Protein AF-A0A974KXM2-F1 (afdb_monomer_lite)

Organism: Staphylococcus hominis (NCBI:txid1290)

Radius of gyration: 21.5 Å; chains: 1; bounding box: 48×24×55 Å

Secondary structure (DSSP, 8-state):
----HHHHHHHHT--HHHHHHHHHHHTT-HHHHHHHHHHHHHHHHHS-SS---HHHHHHHHHHHHHHHHS--

Sequence (72 aa):
MVITRKNIQTLLKCSDIRAQKFLDFSNGDEEYLMFLLQREMFKQLNSPAIRETRHELTDKVTKNYKITKFAF

Foldseek 3Di:
DDDDLVNLCVLLVDDSVVSVVLVVVCVPPPVSSVVVSVVSVVCVVPPDPDDDDPVNVVVVVVVVVVVVVVPD

pLDDT: mean 82.18, std 16.82, range [43.75, 96.75]

Structure (mmCIF, N/CA/C/O backbone):
data_AF-A0A974KXM2-F1
#
_entry.id   AF-A0A974KXM2-F1
#
loop_
_atom_site.group_PDB
_atom_site.id
_atom_site.type_symbol
_atom_site.label_atom_id
_atom_site.label_alt_id
_atom_site.label_comp_id
_atom_site.label_asym_id
_atom_site.label_entity_id
_atom_site.label_seq_id
_atom_site.pdbx_PDB_ins_code
_atom_site.Cartn_x
_atom_site.Cartn_y
_atom_site.Cartn_z
_atom_site.occupancy
_atom_site.B_iso_or_equiv
_atom_site.auth_seq_id
_atom_site.auth_comp_id
_atom_site.auth_asym_id
_atom_site.auth_atom_id
_atom_site.pdbx_PDB_model_num
ATOM 1 N N . MET A 1 1 ? 1.713 3.431 19.717 1.00 61.44 1 MET A N 1
ATOM 2 C CA . MET A 1 1 ? 1.693 4.723 18.974 1.00 61.44 1 MET A CA 1
ATOM 3 C C . MET A 1 1 ? 0.727 4.523 17.819 1.00 61.44 1 MET A C 1
ATOM 5 O O . MET A 1 1 ? 0.844 3.511 17.156 1.00 61.44 1 MET A O 1
ATOM 9 N N . VAL A 1 2 ? -0.253 5.392 17.555 1.00 77.00 2 VAL A N 1
ATOM 10 C CA . VAL A 1 2 ? -1.249 5.058 16.512 1.00 77.00 2 VAL A CA 1
ATOM 11 C C . VAL A 1 2 ? -0.635 5.210 15.114 1.00 77.00 2 VAL A C 1
ATOM 13 O O . VAL A 1 2 ? -0.433 6.328 14.642 1.00 77.00 2 VAL A O 1
ATOM 16 N N . ILE A 1 3 ? -0.338 4.092 14.445 1.00 83.44 3 ILE A N 1
ATOM 17 C CA . ILE A 1 3 ? 0.112 4.084 13.047 1.00 83.44 3 ILE A CA 1
ATOM 18 C C . ILE A 1 3 ? -1.110 4.271 12.145 1.00 83.44 3 ILE A C 1
ATOM 20 O O . ILE A 1 3 ? -1.981 3.408 12.061 1.00 83.44 3 ILE A O 1
ATOM 24 N N . THR A 1 4 ? -1.18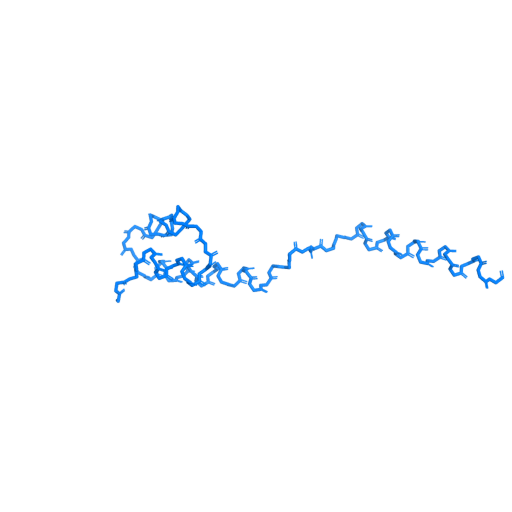1 5.407 11.451 1.00 90.06 4 THR A N 1
ATOM 25 C CA . THR A 1 4 ? -2.269 5.689 10.505 1.00 90.06 4 THR A CA 1
ATOM 26 C C . THR A 1 4 ? -1.896 5.283 9.079 1.00 90.06 4 THR A C 1
ATOM 28 O O . THR A 1 4 ? -0.717 5.202 8.723 1.00 90.06 4 THR A O 1
ATOM 31 N N . ARG A 1 5 ? -2.902 5.129 8.205 1.00 93.06 5 ARG A N 1
ATOM 32 C CA . ARG A 1 5 ? -2.694 4.941 6.755 1.00 93.06 5 ARG A CA 1
ATOM 33 C C . ARG A 1 5 ? -1.707 5.949 6.165 1.00 93.06 5 ARG A C 1
ATOM 35 O O . ARG A 1 5 ? -0.835 5.575 5.389 1.00 93.06 5 ARG A O 1
ATOM 42 N N . LYS A 1 6 ? -1.824 7.222 6.556 1.00 94.31 6 LYS A N 1
ATOM 43 C CA . LYS A 1 6 ? -0.992 8.316 6.036 1.00 94.31 6 LYS A CA 1
ATOM 44 C C . LYS A 1 6 ? 0.480 8.136 6.411 1.00 94.31 6 LYS A C 1
ATOM 46 O O . LYS A 1 6 ? 1.360 8.411 5.593 1.00 94.31 6 LYS A O 1
ATOM 51 N N . ASN A 1 7 ? 0.750 7.624 7.617 1.00 93.50 7 ASN A N 1
ATOM 52 C CA . ASN A 1 7 ? 2.107 7.267 8.034 1.00 93.50 7 ASN A CA 1
ATOM 53 C C . ASN A 1 7 ? 2.687 6.186 7.112 1.00 93.50 7 ASN A C 1
ATOM 55 O O . ASN A 1 7 ? 3.796 6.349 6.610 1.00 93.50 7 ASN A O 1
ATOM 59 N N . ILE A 1 8 ? 1.914 5.134 6.823 1.00 94.62 8 ILE A N 1
ATOM 60 C CA . ILE A 1 8 ? 2.330 4.024 5.950 1.00 94.62 8 ILE A CA 1
ATOM 61 C C . ILE A 1 8 ? 2.552 4.494 4.506 1.00 94.62 8 ILE A C 1
ATOM 63 O O . ILE A 1 8 ? 3.553 4.131 3.888 1.00 94.62 8 ILE A O 1
ATOM 67 N N . GLN A 1 9 ? 1.665 5.339 3.970 1.00 96.56 9 GLN A N 1
ATOM 68 C CA . GLN A 1 9 ? 1.830 5.929 2.637 1.00 96.56 9 GLN A CA 1
ATOM 69 C C . GLN A 1 9 ? 3.126 6.726 2.527 1.00 96.56 9 GLN A C 1
ATOM 71 O O . GLN A 1 9 ? 3.838 6.598 1.536 1.00 96.56 9 GLN A O 1
ATOM 76 N N . THR A 1 10 ? 3.436 7.525 3.548 1.00 94.56 10 THR A N 1
ATOM 77 C CA . THR A 1 10 ? 4.640 8.363 3.568 1.00 94.56 10 THR A CA 1
ATOM 78 C C . THR A 1 10 ? 5.896 7.503 3.677 1.00 94.56 10 THR A C 1
ATOM 80 O O . THR A 1 10 ? 6.864 7.735 2.958 1.00 94.56 10 THR A O 1
ATOM 83 N N . LEU A 1 11 ? 5.856 6.474 4.529 1.00 94.38 11 LEU A N 1
ATOM 84 C CA . LEU A 1 11 ? 6.975 5.569 4.773 1.00 94.38 11 LEU A CA 1
ATOM 85 C C . LEU A 1 11 ? 7.315 4.714 3.545 1.00 94.38 11 LEU A C 1
ATOM 87 O O . LEU A 1 11 ? 8.472 4.641 3.145 1.00 94.38 11 LEU A O 1
ATOM 91 N N . LEU A 1 12 ? 6.308 4.080 2.939 1.00 94.69 12 LEU A N 1
ATOM 92 C CA . LEU A 1 12 ? 6.493 3.127 1.839 1.00 94.69 12 LEU A CA 1
ATOM 93 C C . LEU A 1 12 ? 6.307 3.743 0.447 1.00 94.69 12 LEU A C 1
ATOM 95 O O . LEU A 1 12 ? 6.420 3.022 -0.547 1.00 94.69 12 LEU A O 1
ATOM 99 N N . LYS A 1 13 ? 5.971 5.040 0.370 1.00 95.06 13 LYS A N 1
ATOM 100 C CA . LYS A 1 13 ? 5.612 5.764 -0.866 1.00 95.06 13 LYS A CA 1
ATOM 101 C C . LYS A 1 13 ? 4.596 4.989 -1.711 1.00 95.06 13 LYS A C 1
ATOM 103 O O . LYS A 1 13 ? 4.771 4.796 -2.912 1.00 95.06 13 LYS A O 1
ATOM 108 N N . CYS A 1 14 ? 3.549 4.490 -1.058 1.00 95.25 14 CYS A N 1
ATOM 109 C CA . CYS A 1 14 ? 2.559 3.603 -1.667 1.00 95.25 14 CYS A CA 1
ATOM 110 C C . CYS A 1 14 ? 1.169 4.248 -1.782 1.00 95.25 14 CYS A C 1
ATOM 112 O O . CYS A 1 14 ? 0.897 5.292 -1.190 1.00 95.25 14 CYS A O 1
ATOM 114 N N . SER A 1 15 ? 0.282 3.623 -2.565 1.00 96.75 15 SER A N 1
ATOM 115 C CA . SER A 1 15 ? -1.105 4.074 -2.718 1.00 96.75 15 SER A CA 1
ATOM 116 C C . SER A 1 15 ? -1.913 3.896 -1.429 1.00 96.75 15 SER A C 1
ATOM 118 O O . SER A 1 15 ? -1.591 3.058 -0.588 1.00 96.75 15 SER A O 1
ATOM 120 N N . ASP A 1 16 ? -3.004 4.655 -1.294 1.00 95.94 16 ASP A N 1
ATOM 121 C CA . ASP A 1 16 ? -3.907 4.565 -0.133 1.00 95.94 16 ASP A CA 1
ATOM 122 C C . ASP A 1 16 ? -4.475 3.156 0.065 1.00 95.94 16 ASP A C 1
ATOM 124 O O . ASP A 1 16 ? -4.415 2.601 1.159 1.00 95.94 16 ASP A O 1
ATOM 128 N N . ILE A 1 17 ? -4.908 2.528 -1.032 1.00 96.56 17 ILE A N 1
ATOM 129 C CA . ILE A 1 17 ? -5.430 1.158 -1.030 1.00 96.56 17 ILE A CA 1
ATOM 130 C C . ILE A 1 17 ? -4.379 0.179 -0.490 1.00 96.56 17 ILE A C 1
ATOM 132 O O . ILE A 1 17 ? -4.694 -0.694 0.317 1.00 96.56 17 ILE A O 1
ATOM 136 N N . ARG A 1 18 ? -3.112 0.326 -0.902 1.00 95.94 18 ARG A N 1
ATOM 137 C CA . ARG A 1 18 ? -2.029 -0.545 -0.430 1.00 95.94 18 ARG A CA 1
ATOM 138 C C . ARG A 1 18 ? -1.709 -0.298 1.042 1.00 95.94 18 ARG A C 1
ATOM 140 O O . ARG A 1 18 ? -1.500 -1.263 1.768 1.00 95.94 18 ARG A O 1
ATOM 147 N N . ALA A 1 19 ? -1.712 0.956 1.490 1.00 96.50 19 ALA A N 1
ATOM 148 C CA . ALA A 1 19 ? -1.524 1.295 2.897 1.00 96.50 19 ALA A CA 1
ATOM 149 C C . ALA A 1 19 ? -2.641 0.721 3.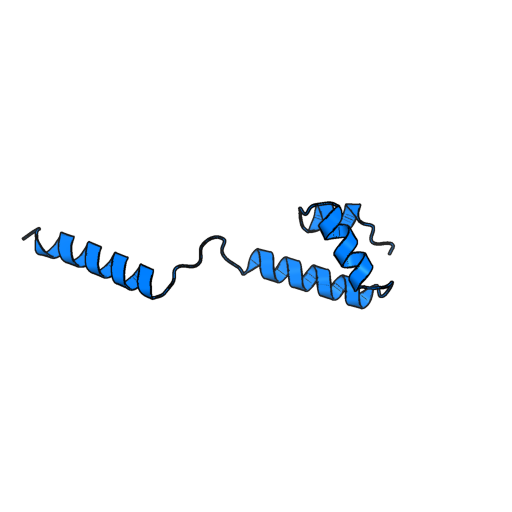785 1.00 96.50 19 ALA A C 1
ATOM 151 O O . ALA A 1 19 ? -2.344 0.165 4.840 1.00 96.50 19 ALA A O 1
ATOM 152 N N . GLN A 1 20 ? -3.905 0.781 3.343 1.00 95.38 20 GLN A N 1
ATOM 153 C CA . GLN A 1 20 ? -5.027 0.168 4.063 1.00 95.38 20 GLN A CA 1
ATOM 154 C C . GLN A 1 20 ? -4.839 -1.343 4.217 1.00 95.38 20 GLN A C 1
ATOM 156 O O . GLN A 1 20 ? -5.082 -1.874 5.294 1.00 95.38 20 GLN A O 1
ATOM 161 N N . LYS A 1 21 ? -4.324 -2.032 3.191 1.00 96.75 21 LYS A N 1
ATOM 162 C CA . LYS A 1 21 ? -4.089 -3.478 3.274 1.00 96.75 21 LYS A CA 1
ATOM 163 C C . LYS A 1 21 ? -3.120 -3.873 4.383 1.00 96.75 21 LYS A C 1
ATOM 165 O O . LYS A 1 21 ? -3.328 -4.910 4.995 1.00 96.75 21 LYS A O 1
ATOM 170 N N . PHE A 1 22 ? -2.102 -3.065 4.679 1.00 95.94 22 PHE A N 1
ATOM 171 C CA . PHE A 1 22 ? -1.210 -3.347 5.809 1.00 95.94 22 PHE A CA 1
ATOM 172 C C . PHE A 1 22 ? -1.951 -3.327 7.149 1.00 95.94 22 PHE A C 1
ATOM 174 O O . PHE A 1 22 ? -1.714 -4.204 7.972 1.00 95.94 22 PHE A O 1
ATOM 181 N N . LEU A 1 23 ? -2.871 -2.377 7.331 1.00 94.50 23 LEU A N 1
ATOM 182 C CA . LEU A 1 23 ? -3.712 -2.299 8.527 1.00 94.50 23 LEU A CA 1
ATOM 183 C C . LEU A 1 23 ? -4.726 -3.449 8.582 1.00 94.50 23 LEU A C 1
ATOM 185 O O . LEU A 1 23 ? -4.920 -4.045 9.637 1.00 94.50 23 LEU A O 1
ATOM 189 N N . ASP A 1 24 ? -5.337 -3.793 7.444 1.00 95.56 24 ASP A N 1
ATOM 190 C CA . ASP A 1 24 ? -6.272 -4.921 7.350 1.00 95.56 24 ASP A CA 1
ATOM 191 C C . ASP A 1 24 ? -5.575 -6.240 7.722 1.00 95.56 24 ASP A C 1
ATOM 193 O O . ASP A 1 24 ? -6.120 -7.044 8.474 1.00 95.56 24 ASP A O 1
ATOM 197 N N . PHE A 1 25 ? -4.357 -6.464 7.213 1.00 95.00 25 PHE A N 1
ATOM 198 C CA . PHE A 1 25 ? -3.582 -7.673 7.499 1.00 95.00 25 PHE A CA 1
ATOM 199 C C . PHE A 1 25 ? -3.066 -7.726 8.929 1.00 95.00 25 PHE A C 1
ATOM 201 O O . PHE A 1 25 ? -2.894 -8.823 9.456 1.00 95.00 25 PHE A O 1
ATOM 208 N N . SER A 1 26 ? -2.802 -6.573 9.548 1.00 94.25 26 SER A N 1
ATOM 209 C CA . SER A 1 26 ? -2.361 -6.552 10.934 1.00 94.25 26 SER A CA 1
ATOM 210 C C . SER A 1 26 ? -3.495 -6.800 11.922 1.00 94.25 26 SER A C 1
ATOM 212 O O . SER A 1 26 ? -3.229 -7.212 13.043 1.00 94.25 26 SER A O 1
ATOM 214 N N . ASN A 1 27 ? -4.754 -6.589 11.520 1.00 92.75 27 ASN A N 1
ATOM 215 C CA . ASN A 1 27 ? -5.945 -6.846 12.335 1.00 92.75 27 ASN A CA 1
ATOM 216 C C . ASN A 1 27 ? -5.862 -6.243 13.757 1.00 92.75 27 ASN A C 1
ATOM 218 O O . ASN A 1 27 ? -6.309 -6.839 14.734 1.00 92.75 27 ASN A O 1
ATOM 222 N N . GLY A 1 28 ? -5.248 -5.061 13.874 1.00 89.75 28 GLY A N 1
ATOM 223 C CA . GLY A 1 28 ? -5.049 -4.365 15.150 1.00 89.75 28 GLY A CA 1
ATOM 224 C C . GLY A 1 28 ? -3.804 -4.774 15.950 1.00 89.75 28 GLY A C 1
ATOM 225 O O . GLY A 1 28 ? -3.525 -4.137 16.961 1.00 89.75 28 GLY A O 1
ATOM 226 N N . ASP A 1 29 ? -3.030 -5.762 15.498 1.00 94.06 29 ASP A N 1
ATOM 227 C CA . ASP A 1 29 ? -1.734 -6.123 16.082 1.00 94.06 29 AS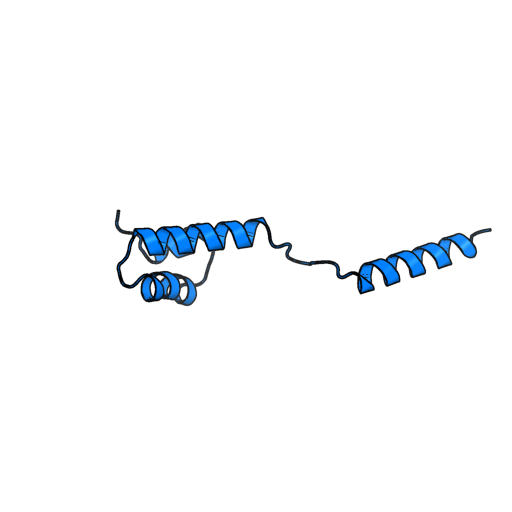P A CA 1
ATOM 228 C C . ASP A 1 29 ? -0.643 -5.135 15.627 1.00 94.06 29 ASP A C 1
ATOM 230 O O . ASP A 1 29 ? -0.273 -5.071 14.449 1.00 94.06 29 ASP A O 1
ATOM 234 N N . GLU A 1 30 ? -0.145 -4.327 16.567 1.00 91.69 30 GLU A N 1
ATOM 235 C CA . GLU A 1 30 ? 0.878 -3.307 16.307 1.00 91.69 30 GLU A CA 1
ATOM 236 C C . GLU A 1 30 ? 2.255 -3.934 16.024 1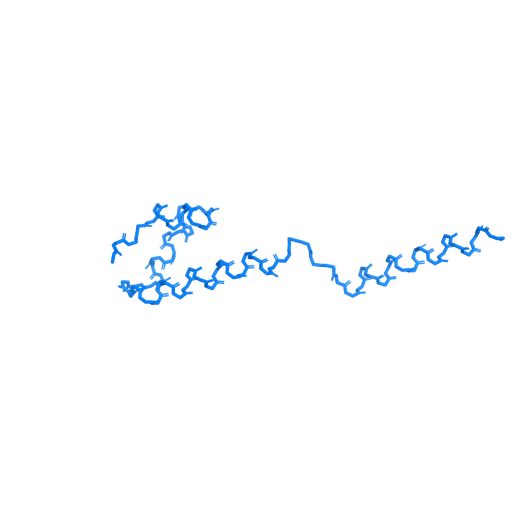.00 91.69 30 GLU A C 1
ATOM 238 O O . GLU A 1 30 ? 2.968 -3.452 15.141 1.00 91.69 30 GLU A O 1
ATOM 243 N N . GLU A 1 31 ? 2.622 -5.031 16.695 1.00 93.31 31 GLU A N 1
ATOM 244 C CA . GLU A 1 31 ? 3.912 -5.699 16.480 1.00 93.31 31 GLU A CA 1
ATOM 245 C C . GLU A 1 31 ? 3.956 -6.364 15.107 1.00 93.31 31 GLU A C 1
ATOM 247 O O . GLU A 1 31 ? 4.925 -6.209 14.353 1.00 93.31 31 GLU A O 1
ATOM 252 N N . TYR A 1 32 ? 2.871 -7.043 14.735 1.00 95.56 32 TYR A N 1
ATOM 253 C CA . TYR A 1 32 ? 2.771 -7.672 13.428 1.00 95.56 32 TYR A CA 1
ATOM 254 C C . TYR A 1 32 ? 2.711 -6.639 12.297 1.00 95.56 32 TYR A C 1
ATOM 256 O O . TYR A 1 32 ? 3.385 -6.805 11.274 1.00 95.56 32 TYR A O 1
ATOM 264 N N . LEU A 1 33 ? 1.993 -5.523 12.488 1.00 95.19 33 LEU A N 1
ATOM 265 C CA . LEU A 1 33 ? 2.052 -4.390 11.561 1.00 95.19 33 LEU A CA 1
ATOM 266 C C . LEU A 1 33 ? 3.494 -3.915 11.382 1.00 95.19 33 LEU A C 1
ATOM 268 O O . LEU A 1 33 ? 3.938 -3.665 10.257 1.00 95.19 33 LEU A O 1
ATOM 272 N N . MET A 1 34 ? 4.240 -3.818 12.482 1.00 94.00 34 MET A N 1
ATOM 273 C CA . MET A 1 34 ? 5.593 -3.301 12.440 1.00 94.00 34 MET A CA 1
ATOM 274 C C . MET A 1 34 ? 6.543 -4.229 11.675 1.00 94.00 34 MET A C 1
ATOM 276 O O . MET A 1 34 ? 7.297 -3.776 10.807 1.00 94.00 34 MET A O 1
ATOM 280 N N . PHE A 1 35 ? 6.419 -5.536 11.905 1.00 95.62 35 PHE A N 1
ATOM 281 C CA . PHE A 1 35 ? 7.102 -6.568 11.132 1.00 95.62 35 PHE A CA 1
ATOM 282 C C . PHE A 1 35 ? 6.789 -6.477 9.630 1.00 95.62 35 PHE A C 1
ATOM 284 O O . PHE A 1 35 ? 7.701 -6.522 8.798 1.00 95.62 35 PHE A O 1
ATOM 291 N N . LEU A 1 36 ? 5.514 -6.316 9.257 1.00 95.56 36 LEU A N 1
ATOM 292 C CA . LEU A 1 36 ? 5.104 -6.223 7.852 1.00 95.56 36 LEU A CA 1
ATOM 293 C C . LEU A 1 36 ? 5.743 -5.023 7.144 1.00 95.56 36 LEU A C 1
ATOM 295 O O . LEU A 1 36 ? 6.228 -5.162 6.017 1.00 95.56 36 LEU A O 1
ATOM 299 N N . LEU A 1 37 ? 5.773 -3.862 7.803 1.00 95.31 37 LEU A N 1
ATOM 300 C CA . LEU A 1 37 ? 6.371 -2.649 7.249 1.00 95.31 37 LEU A CA 1
ATOM 301 C C . LEU A 1 37 ? 7.893 -2.787 7.109 1.00 95.31 37 LEU A C 1
ATOM 303 O O . LEU A 1 37 ? 8.431 -2.477 6.047 1.00 95.31 37 LEU A O 1
ATOM 307 N N . GLN A 1 38 ? 8.585 -3.320 8.121 1.00 95.44 38 GLN A N 1
ATOM 308 C CA . GLN A 1 38 ? 10.030 -3.571 8.048 1.00 95.44 38 GLN A CA 1
ATOM 309 C C . GLN A 1 38 ? 10.384 -4.547 6.922 1.00 95.44 38 GLN A C 1
ATOM 311 O O . GLN A 1 38 ? 11.315 -4.303 6.150 1.00 95.44 38 GLN A O 1
ATOM 316 N N . ARG A 1 39 ? 9.608 -5.629 6.778 1.00 95.88 39 ARG A N 1
ATOM 317 C CA . ARG A 1 39 ? 9.786 -6.604 5.697 1.00 95.88 39 ARG A CA 1
ATOM 318 C C . ARG A 1 39 ? 9.655 -5.946 4.328 1.00 95.88 39 ARG A C 1
ATOM 320 O O . ARG A 1 39 ? 10.417 -6.264 3.417 1.00 95.88 39 ARG A O 1
ATOM 327 N N . GLU A 1 40 ? 8.686 -5.052 4.170 1.00 95.00 40 GLU A N 1
ATOM 328 C CA . GLU A 1 40 ? 8.461 -4.363 2.905 1.00 95.00 40 GLU A CA 1
ATOM 329 C C . GLU A 1 40 ? 9.576 -3.364 2.587 1.00 95.00 40 GLU A C 1
ATOM 331 O O . GLU A 1 40 ? 10.077 -3.350 1.462 1.00 95.00 40 GLU A O 1
ATOM 336 N N . MET A 1 41 ? 10.035 -2.597 3.579 1.00 94.50 41 MET A N 1
ATOM 337 C CA . MET A 1 41 ? 11.190 -1.708 3.425 1.00 94.50 41 MET A CA 1
ATOM 338 C C . MET A 1 41 ? 12.445 -2.485 3.019 1.00 94.50 41 MET A C 1
ATOM 340 O O . MET A 1 41 ? 13.150 -2.090 2.091 1.00 94.50 41 MET A O 1
ATOM 344 N N . PHE A 1 42 ? 12.693 -3.632 3.658 1.00 95.25 42 PHE A N 1
ATOM 345 C CA . PHE A 1 42 ? 13.808 -4.503 3.301 1.00 95.25 42 PHE A CA 1
ATOM 346 C C . PHE A 1 42 ? 13.700 -4.996 1.853 1.00 95.25 42 PHE A C 1
ATOM 348 O O . PHE A 1 42 ? 14.691 -4.993 1.123 1.00 95.25 42 PHE A O 1
ATOM 355 N N . LYS A 1 43 ? 12.504 -5.388 1.399 1.00 93.69 43 LYS A N 1
ATOM 356 C CA . LYS A 1 43 ? 12.288 -5.790 0.002 1.00 93.69 43 LYS A CA 1
ATOM 357 C C . LYS A 1 43 ? 12.546 -4.646 -0.976 1.00 93.69 43 LYS A C 1
ATOM 359 O O . LYS A 1 43 ? 13.200 -4.877 -1.986 1.00 93.69 43 LYS A O 1
ATOM 364 N N . GLN A 1 44 ? 12.066 -3.437 -0.684 1.00 91.81 44 GLN A N 1
ATOM 365 C CA . GLN A 1 44 ? 12.289 -2.270 -1.545 1.00 91.81 44 GLN A CA 1
ATOM 366 C C . GLN A 1 44 ? 13.775 -1.913 -1.660 1.00 91.81 44 GLN A C 1
ATOM 368 O O . GLN A 1 44 ? 14.226 -1.542 -2.738 1.00 91.81 44 GLN A O 1
ATOM 373 N N . LEU A 1 45 ? 14.536 -2.057 -0.571 1.00 91.19 45 LEU A N 1
ATOM 374 C CA . LEU A 1 45 ? 15.967 -1.759 -0.558 1.00 91.19 45 LEU A CA 1
ATOM 375 C C . LEU A 1 45 ? 16.795 -2.804 -1.322 1.00 91.19 45 LEU A C 1
ATOM 377 O O . LEU A 1 45 ? 17.746 -2.453 -2.013 1.00 91.19 45 LEU A O 1
ATOM 381 N N . ASN A 1 46 ? 16.449 -4.087 -1.187 1.00 91.62 46 ASN A N 1
ATOM 382 C CA . ASN A 1 46 ? 17.286 -5.191 -1.669 1.00 91.62 46 ASN A CA 1
ATOM 383 C C . ASN A 1 46 ? 16.840 -5.784 -3.010 1.00 91.62 46 ASN A C 1
ATOM 385 O O . ASN A 1 46 ? 17.560 -6.599 -3.585 1.00 91.62 46 ASN A O 1
ATOM 389 N N . SER A 1 47 ? 15.654 -5.429 -3.505 1.00 86.94 47 SER A N 1
ATOM 390 C CA . SER A 1 47 ? 15.155 -5.933 -4.780 1.00 86.94 47 SER A CA 1
ATOM 391 C C . SER A 1 47 ? 15.466 -4.920 -5.885 1.00 86.94 47 SER A C 1
ATOM 393 O O . SER A 1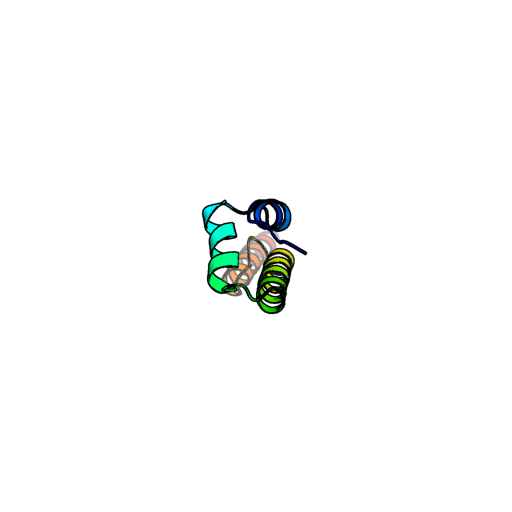 47 ? 14.819 -3.872 -5.938 1.00 86.94 47 SER A O 1
ATOM 395 N N . PRO A 1 48 ? 16.435 -5.197 -6.777 1.00 83.25 48 PRO A N 1
ATOM 396 C CA . PRO A 1 48 ? 16.747 -4.282 -7.864 1.00 83.25 48 PRO A CA 1
ATOM 397 C C . PRO A 1 48 ? 15.546 -4.149 -8.804 1.00 83.25 48 PRO A C 1
ATOM 399 O O . PRO A 1 48 ? 14.811 -5.112 -9.031 1.00 83.25 48 PRO A O 1
ATOM 402 N N . ALA A 1 49 ? 15.370 -2.955 -9.376 1.00 82.56 49 ALA A N 1
ATOM 403 C CA . ALA A 1 49 ? 14.285 -2.677 -10.317 1.00 82.56 49 ALA A CA 1
ATOM 404 C C . ALA A 1 49 ? 14.365 -3.558 -11.575 1.00 82.56 49 ALA A C 1
ATOM 406 O O . ALA A 1 49 ? 13.345 -3.986 -12.106 1.00 82.56 49 ALA A O 1
ATOM 407 N N . ILE A 1 50 ? 15.588 -3.848 -12.027 1.00 83.00 50 ILE A N 1
ATOM 408 C CA . ILE A 1 50 ? 15.884 -4.761 -13.128 1.00 83.00 50 ILE A CA 1
ATOM 409 C C . ILE A 1 50 ? 16.869 -5.790 -12.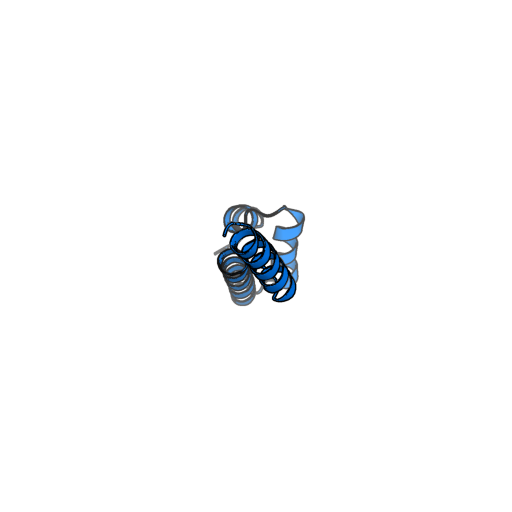589 1.00 83.00 50 ILE A C 1
ATOM 411 O O . ILE A 1 50 ? 17.944 -5.437 -12.104 1.00 83.00 50 ILE A O 1
ATOM 415 N N . ARG A 1 51 ? 16.497 -7.067 -12.656 1.00 78.31 51 ARG A N 1
ATOM 416 C CA . ARG A 1 51 ? 17.368 -8.177 -12.277 1.00 78.31 51 ARG A CA 1
ATOM 417 C C . ARG A 1 51 ? 17.838 -8.869 -13.544 1.00 78.31 51 ARG A C 1
ATOM 419 O O . ARG A 1 51 ? 17.037 -9.534 -14.190 1.00 78.31 51 ARG A O 1
ATOM 426 N N . GLU A 1 52 ? 19.124 -8.745 -13.856 1.00 74.88 52 GLU A N 1
ATOM 427 C CA . GLU A 1 52 ? 19.695 -9.473 -14.986 1.00 74.88 52 GLU A CA 1
ATOM 428 C C . GLU A 1 52 ? 19.622 -10.980 -14.727 1.00 74.88 52 GLU A C 1
ATOM 430 O O . GLU A 1 52 ? 20.040 -11.482 -13.675 1.00 74.88 52 GLU A O 1
ATOM 435 N N . THR A 1 53 ? 19.053 -11.709 -15.679 1.00 74.62 53 THR A N 1
ATOM 436 C CA . THR A 1 53 ? 18.977 -13.170 -15.611 1.00 74.62 53 THR A CA 1
ATOM 437 C C . THR A 1 53 ? 20.204 -13.801 -16.270 1.00 74.62 53 THR A C 1
ATOM 439 O O . THR A 1 53 ? 20.869 -13.194 -17.109 1.00 74.62 53 THR A O 1
ATOM 442 N N . ARG A 1 54 ? 20.535 -15.051 -15.906 1.00 62.50 54 ARG A N 1
ATOM 443 C CA . ARG A 1 54 ? 21.714 -15.752 -16.461 1.00 62.50 54 ARG A CA 1
ATOM 444 C C . ARG A 1 54 ? 21.720 -15.802 -17.997 1.00 62.50 54 ARG A C 1
ATOM 446 O O . ARG A 1 54 ? 22.798 -15.752 -18.577 1.00 62.50 54 ARG A O 1
ATOM 453 N N . HIS A 1 55 ? 20.548 -15.841 -18.633 1.00 61.00 55 HIS A N 1
ATOM 454 C CA . HIS A 1 55 ? 20.414 -15.805 -20.093 1.00 61.00 55 HIS A CA 1
ATOM 455 C C . HIS A 1 55 ? 20.842 -14.461 -20.706 1.00 61.00 55 HIS A C 1
ATOM 457 O O . HIS A 1 55 ? 21.539 -14.428 -21.719 1.00 61.00 55 HIS A O 1
ATOM 463 N N . GLU A 1 56 ? 20.499 -13.346 -20.062 1.00 58.47 56 GLU A N 1
ATOM 464 C CA . GLU A 1 56 ? 20.853 -12.004 -20.541 1.00 58.47 56 GLU A CA 1
ATOM 465 C C . GLU A 1 56 ? 22.355 -11.731 -20.395 1.00 58.47 56 GLU A C 1
ATOM 467 O O . GLU A 1 56 ? 22.955 -11.078 -21.250 1.00 58.47 56 GLU A O 1
ATOM 472 N N . LEU A 1 57 ? 22.988 -12.286 -19.354 1.00 57.69 57 LEU A N 1
ATOM 473 C CA . LEU A 1 57 ? 24.443 -12.262 -19.190 1.00 57.69 57 LEU A CA 1
ATOM 474 C C . LEU A 1 57 ? 25.141 -13.036 -20.313 1.00 57.69 57 LEU A C 1
ATOM 476 O O . LEU A 1 57 ? 26.070 -12.509 -20.926 1.00 57.69 57 LEU A O 1
ATOM 480 N N . THR A 1 58 ? 24.682 -14.253 -20.631 1.00 57.75 58 THR A N 1
ATOM 481 C CA . THR A 1 58 ? 25.260 -15.037 -21.733 1.00 57.75 58 THR A CA 1
ATOM 482 C C . THR A 1 58 ? 25.095 -14.333 -23.077 1.00 57.75 58 THR A C 1
ATOM 484 O O . THR A 1 58 ? 26.054 -14.275 -23.844 1.00 57.75 58 THR A O 1
ATOM 487 N N . ASP A 1 59 ? 23.952 -13.700 -23.348 1.00 58.38 59 ASP A N 1
ATOM 488 C CA . ASP A 1 59 ? 23.727 -12.988 -24.611 1.00 58.38 59 ASP A CA 1
ATOM 489 C C . ASP A 1 59 ? 24.591 -11.725 -24.743 1.00 58.38 59 ASP A C 1
ATOM 491 O O . ASP A 1 59 ? 25.135 -11.456 -25.819 1.00 58.38 59 ASP A O 1
ATOM 495 N N . LYS A 1 60 ? 24.783 -10.967 -23.654 1.00 59.19 60 LYS A N 1
ATOM 496 C CA . LYS A 1 60 ? 25.686 -9.801 -23.630 1.00 59.19 60 LYS A CA 1
ATOM 497 C C . LYS A 1 60 ? 27.149 -10.209 -23.811 1.00 59.19 60 LYS A C 1
ATOM 499 O O . LYS A 1 60 ? 27.855 -9.598 -24.614 1.00 59.19 60 LYS A O 1
ATOM 504 N N . VAL A 1 61 ? 27.595 -11.268 -23.129 1.00 59.25 61 VAL A N 1
ATOM 505 C CA . VAL A 1 61 ? 28.959 -11.809 -23.270 1.00 59.25 61 VAL A CA 1
ATOM 506 C C . VAL A 1 61 ? 29.200 -12.304 -24.698 1.00 59.25 61 VAL A C 1
ATOM 508 O O . VAL A 1 61 ? 30.217 -11.965 -25.300 1.00 59.25 61 VAL A O 1
ATOM 511 N N . THR A 1 62 ? 28.246 -13.032 -25.285 1.00 58.47 62 THR A N 1
ATOM 512 C CA . THR A 1 62 ? 28.380 -13.571 -26.649 1.00 58.47 62 THR A CA 1
ATOM 513 C C . THR A 1 62 ? 28.416 -12.461 -27.703 1.00 58.47 62 THR A C 1
ATOM 515 O O . THR A 1 62 ? 29.186 -12.543 -28.661 1.00 58.47 62 THR A O 1
ATOM 518 N N . LYS A 1 63 ? 27.622 -11.394 -27.533 1.00 59.22 63 LYS A N 1
ATOM 519 C CA . LYS A 1 63 ? 27.663 -10.217 -28.417 1.00 59.22 63 LYS A CA 1
ATOM 520 C C . LYS A 1 63 ? 28.997 -9.474 -28.314 1.00 59.22 63 LYS A C 1
ATOM 522 O O . LYS A 1 63 ? 29.591 -9.186 -29.349 1.00 59.22 63 LYS A O 1
ATOM 527 N N . ASN A 1 64 ? 29.508 -9.249 -27.104 1.00 59.31 64 ASN A N 1
ATOM 528 C CA . ASN A 1 64 ? 30.806 -8.595 -26.904 1.00 59.31 64 ASN A CA 1
ATOM 529 C C . ASN A 1 64 ? 31.974 -9.420 -27.467 1.00 59.31 64 ASN A C 1
ATOM 531 O O . ASN A 1 64 ? 32.874 -8.859 -28.084 1.00 59.31 64 ASN A O 1
ATOM 535 N N . TYR A 1 65 ? 31.929 -10.748 -27.334 1.00 55.94 65 TYR A N 1
ATOM 536 C CA . TYR A 1 65 ? 32.960 -11.639 -27.873 1.00 55.94 65 TYR A CA 1
ATOM 537 C C . TYR A 1 65 ? 32.967 -11.693 -29.410 1.00 55.94 65 TYR A C 1
ATOM 539 O O . TYR A 1 65 ? 34.016 -11.863 -30.028 1.00 55.94 65 TYR A O 1
ATOM 547 N N . LYS A 1 66 ? 31.807 -11.531 -30.063 1.00 54.75 66 LYS A N 1
ATOM 548 C CA . LYS A 1 66 ? 31.750 -11.418 -31.528 1.00 54.75 66 LYS A CA 1
ATOM 549 C C . LYS A 1 66 ? 32.388 -10.116 -32.011 1.00 54.75 66 LYS A C 1
ATOM 551 O O . LYS A 1 66 ? 33.134 -10.159 -32.977 1.00 54.75 66 LYS A O 1
ATOM 556 N N . ILE A 1 67 ? 32.158 -8.995 -31.325 1.00 57.03 67 ILE A N 1
ATOM 557 C CA . ILE A 1 67 ? 32.722 -7.688 -31.710 1.00 57.03 67 ILE A CA 1
ATOM 558 C C . ILE A 1 67 ? 34.257 -7.704 -31.643 1.00 57.03 67 ILE A C 1
ATOM 560 O O . ILE A 1 67 ? 34.911 -7.236 -32.569 1.00 57.03 67 ILE A O 1
ATOM 564 N N . THR A 1 68 ? 34.848 -8.300 -30.602 1.00 54.47 68 THR A N 1
ATOM 565 C CA . THR A 1 68 ? 36.313 -8.377 -30.463 1.00 54.47 68 THR A CA 1
ATOM 566 C C . THR A 1 68 ? 36.978 -9.327 -31.459 1.00 54.47 68 THR A C 1
ATOM 568 O O . THR A 1 68 ? 38.144 -9.136 -31.783 1.00 54.47 68 THR A O 1
ATOM 571 N N . LYS A 1 69 ? 36.256 -10.326 -31.983 1.00 53.84 69 LYS A N 1
ATOM 572 C CA . LYS A 1 69 ? 36.797 -11.293 -32.953 1.00 53.84 69 LYS A CA 1
ATOM 573 C C . LYS A 1 69 ? 36.811 -10.783 -34.403 1.00 53.84 69 LYS A C 1
ATOM 575 O O . LYS A 1 69 ? 37.519 -11.356 -35.218 1.00 53.84 69 LYS A O 1
ATOM 580 N N . PHE A 1 70 ? 36.053 -9.730 -34.718 1.00 50.72 70 PHE A N 1
ATOM 581 C CA . PHE A 1 70 ? 36.076 -9.058 -36.030 1.00 50.72 70 PHE A CA 1
ATOM 582 C C . PHE A 1 70 ? 37.002 -7.829 -36.071 1.00 50.72 70 PHE A C 1
ATOM 584 O O . PHE A 1 70 ? 37.117 -7.197 -37.116 1.00 50.72 70 PHE A O 1
ATOM 591 N N . ALA A 1 71 ? 37.628 -7.466 -34.947 1.00 47.62 71 ALA A N 1
ATOM 592 C CA . ALA A 1 71 ? 38.495 -6.292 -34.823 1.00 47.62 71 ALA A CA 1
ATOM 593 C C . ALA A 1 71 ? 40.000 -6.595 -35.011 1.00 47.62 71 ALA A C 1
ATOM 595 O O . ALA A 1 71 ? 40.823 -5.728 -34.717 1.00 47.62 71 ALA A O 1
ATOM 596 N N . PHE A 1 72 ? 40.353 -7.795 -35.488 1.00 43.75 72 PHE A N 1
ATOM 597 C CA . PHE A 1 72 ? 41.716 -8.207 -35.844 1.00 43.75 72 PHE A CA 1
ATOM 598 C C . PHE A 1 72 ? 41.754 -8.757 -37.267 1.00 43.75 72 PHE A C 1
ATOM 600 O O . PHE A 1 72 ? 40.847 -9.555 -37.599 1.00 43.75 72 PHE A O 1
#